Protein AF-A0AAD3TFV6-F1 (afdb_monomer)

Secondary structure (DSSP, 8-state):
-HHHHHHSPPPHHHHT-EEEEEETTT--EEEEE--SS-PPPTTT----EEEE---SS---------------------PPPS------------------

Nearest PDB structures (foldseek):
  2k2d-assembly1_A  TM=7.285E-01  e=6.520E-03  Homo sapiens

Solvent-accessible surface area (backbone atoms only — not comparable to full-atom values): 7149 Å² total; per-residue (Å²): 107,72,70,58,52,71,70,50,78,69,56,77,93,43,55,77,37,68,44,36,32,37,26,74,85,75,70,46,73,47,80,41,61,56,47,94,90,56,48,64,34,89,84,81,65,46,58,60,51,43,83,44,77,77,82,62,79,80,87,80,78,76,70,85,78,86,66,81,84,86,78,78,81,80,92,75,80,87,74,80,78,90,84,72,82,86,87,80,95,77,76,97,78,73,87,83,81,78,91,132

Structure (mmCIF, N/CA/C/O backbone):
data_AF-A0AAD3TFV6-F1
#
_entry.id   AF-A0AAD3TFV6-F1
#
loop_
_atom_site.group_PDB
_atom_site.id
_atom_site.type_symbol
_atom_site.label_atom_id
_atom_site.label_alt_id
_atom_site.label_comp_id
_atom_site.label_asym_id
_atom_site.label_entity_id
_atom_site.label_seq_id
_atom_site.pdbx_PDB_ins_code
_atom_site.Cartn_x
_atom_site.Cartn_y
_atom_site.Cartn_z
_atom_site.occupancy
_atom_site.B_iso_or_equiv
_atom_site.auth_seq_id
_atom_site.auth_comp_id
_atom_site.auth_asym_id
_atom_site.auth_atom_id
_atom_site.pdbx_PDB_model_num
ATOM 1 N N . MET A 1 1 ? -14.548 -1.322 -9.780 1.00 67.38 1 MET A N 1
ATOM 2 C CA . MET A 1 1 ? -13.723 -1.395 -8.553 1.00 67.38 1 MET A CA 1
ATOM 3 C C . MET A 1 1 ? -13.879 -0.162 -7.680 1.00 67.38 1 MET A C 1
ATOM 5 O O . MET A 1 1 ? -14.313 -0.339 -6.557 1.00 67.38 1 MET A O 1
ATOM 9 N N . ASP A 1 2 ? -13.558 1.051 -8.150 1.00 73.19 2 ASP A N 1
ATOM 10 C CA . ASP A 1 2 ? -13.646 2.266 -7.308 1.00 73.19 2 ASP A CA 1
ATOM 11 C C . ASP A 1 2 ? -15.045 2.484 -6.699 1.00 73.19 2 ASP A C 1
ATOM 13 O O . ASP A 1 2 ? -15.168 2.655 -5.494 1.00 73.19 2 ASP A O 1
ATOM 17 N N . GLU A 1 3 ? -16.095 2.362 -7.511 1.00 75.94 3 GLU A N 1
ATOM 18 C CA . GLU A 1 3 ? -17.492 2.530 -7.076 1.00 75.94 3 GLU A CA 1
ATOM 19 C C . GLU A 1 3 ? -17.934 1.489 -6.028 1.00 75.94 3 GLU A C 1
ATOM 21 O O . GLU A 1 3 ? -18.669 1.794 -5.095 1.00 75.94 3 GLU A O 1
ATOM 26 N N . GLU A 1 4 ? -17.431 0.257 -6.132 1.00 70.69 4 GLU A N 1
ATOM 27 C CA . GLU A 1 4 ? -17.739 -0.826 -5.189 1.00 70.69 4 GLU A CA 1
ATOM 28 C C . GLU A 1 4 ? -17.038 -0.607 -3.840 1.00 70.69 4 GLU A C 1
ATOM 30 O O . GLU A 1 4 ? -17.603 -0.882 -2.787 1.00 70.69 4 GLU A O 1
ATOM 35 N N . ILE A 1 5 ? -15.826 -0.045 -3.876 1.00 72.00 5 ILE A N 1
ATOM 36 C CA . ILE A 1 5 ? -15.040 0.346 -2.701 1.00 72.00 5 ILE A CA 1
ATOM 37 C C . ILE A 1 5 ? -15.729 1.474 -1.936 1.00 72.00 5 ILE A C 1
ATOM 39 O O . ILE A 1 5 ? -15.804 1.423 -0.712 1.00 72.00 5 ILE A O 1
ATOM 43 N N . GLU A 1 6 ? -16.265 2.468 -2.643 1.00 73.19 6 GLU A N 1
ATOM 44 C CA . GLU A 1 6 ? -17.029 3.557 -2.025 1.00 73.19 6 GLU A CA 1
ATOM 45 C C . GLU A 1 6 ? -18.373 3.077 -1.463 1.00 73.19 6 GLU A C 1
ATOM 47 O O . GLU A 1 6 ? -18.813 3.566 -0.423 1.00 73.19 6 GLU A O 1
ATOM 52 N N . ALA A 1 7 ? -18.998 2.084 -2.104 1.00 74.31 7 ALA A N 1
ATOM 53 C CA . ALA A 1 7 ? -20.233 1.474 -1.621 1.00 74.31 7 ALA A CA 1
ATOM 54 C C . ALA A 1 7 ? -20.020 0.593 -0.376 1.00 74.31 7 ALA A C 1
ATOM 56 O O . ALA A 1 7 ? -20.920 0.474 0.460 1.00 74.31 7 ALA A O 1
ATOM 57 N N . THR A 1 8 ? -18.839 -0.014 -0.212 1.00 74.81 8 THR A N 1
ATOM 58 C CA . THR A 1 8 ? -18.507 -0.799 0.982 1.00 74.81 8 THR A CA 1
ATOM 59 C C . THR A 1 8 ? -17.797 0.039 2.033 1.00 74.81 8 THR A C 1
ATOM 61 O O . THR A 1 8 ? -16.577 0.189 2.037 1.00 74.81 8 THR A O 1
ATOM 64 N N . PHE A 1 9 ? -18.561 0.532 3.002 1.00 71.44 9 PHE A N 1
ATOM 65 C CA . PHE A 1 9 ? -17.984 1.216 4.151 1.00 71.44 9 PHE A CA 1
ATOM 66 C C . PHE A 1 9 ? -17.068 0.284 4.954 1.00 71.44 9 PHE A C 1
ATOM 68 O O . PHE A 1 9 ? -17.493 -0.742 5.485 1.00 71.44 9 PHE A O 1
ATOM 75 N N . MET A 1 10 ? -15.803 0.680 5.097 1.00 77.06 10 MET A N 1
ATOM 76 C CA . MET A 1 10 ? -14.864 0.010 5.993 1.00 77.06 10 MET A CA 1
ATOM 77 C C . MET A 1 10 ? -15.312 0.157 7.460 1.00 77.06 10 MET A C 1
ATOM 79 O O . MET A 1 10 ? -15.557 1.297 7.891 1.00 77.06 10 MET A O 1
ATOM 83 N N . PRO A 1 11 ? -15.383 -0.950 8.232 1.00 80.25 11 PRO A N 1
ATOM 84 C CA . PRO A 1 11 ? -15.656 -0.912 9.668 1.00 80.25 11 PRO A CA 1
ATOM 85 C C . PRO A 1 11 ? -14.618 -0.062 10.412 1.00 80.25 11 PRO A C 1
ATOM 87 O O . PRO A 1 11 ? -13.456 -0.001 10.000 1.00 80.25 11 PRO A O 1
ATOM 90 N N . GLU A 1 12 ? -15.013 0.575 11.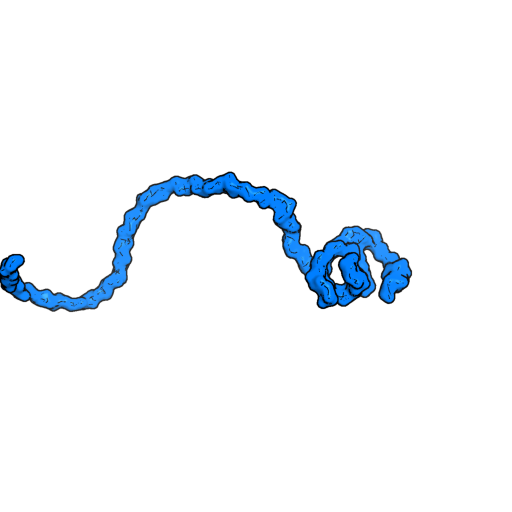515 1.00 76.56 12 GLU A N 1
ATOM 91 C CA . GLU A 1 12 ? -14.151 1.506 12.265 1.00 76.56 12 GLU A CA 1
ATOM 92 C C . GLU A 1 12 ? -12.830 0.881 12.725 1.00 76.56 12 GLU A C 1
ATOM 94 O O . GLU A 1 12 ? -11.782 1.511 12.573 1.00 76.56 12 GLU A O 1
ATOM 99 N N . ASP A 1 13 ? -12.850 -0.382 13.157 1.00 77.69 13 ASP A N 1
ATOM 100 C CA . ASP A 1 13 ? -11.657 -1.108 13.619 1.00 77.69 13 ASP A CA 1
ATOM 101 C C . ASP A 1 13 ? -10.571 -1.244 12.544 1.00 77.69 13 ASP A C 1
ATOM 103 O O . ASP A 1 13 ? -9.378 -1.350 12.834 1.00 77.69 13 ASP A O 1
ATOM 107 N N . TYR A 1 14 ? -10.977 -1.236 11.275 1.00 78.50 14 TYR A N 1
ATOM 108 C CA . TYR A 1 14 ? -10.084 -1.449 10.143 1.00 78.50 14 TYR A CA 1
ATOM 109 C C . TYR A 1 14 ? -9.832 -0.175 9.338 1.00 78.50 14 TYR A C 1
ATOM 111 O O . TYR A 1 14 ? -8.889 -0.140 8.547 1.00 78.50 14 TYR A O 1
ATOM 119 N N . ARG A 1 15 ? -10.621 0.886 9.548 1.00 78.00 15 ARG A N 1
ATOM 120 C CA . ARG A 1 15 ? -10.555 2.144 8.785 1.00 78.00 15 ARG A CA 1
ATOM 121 C C . ARG A 1 15 ? -9.183 2.818 8.855 1.00 78.00 15 ARG A C 1
ATOM 123 O O . ARG A 1 15 ? -8.757 3.448 7.892 1.00 78.00 15 ARG A O 1
ATOM 130 N N . TYR A 1 16 ? -8.470 2.649 9.966 1.00 81.69 16 TYR A N 1
ATOM 131 C CA . TYR A 1 16 ? -7.131 3.216 10.173 1.00 81.69 16 TYR A CA 1
ATOM 132 C C . TYR A 1 16 ? -6.003 2.197 10.024 1.00 81.69 16 TYR A C 1
ATOM 134 O O . TYR A 1 16 ? -4.832 2.538 10.203 1.00 81.69 16 TYR A O 1
ATOM 142 N N . LYS A 1 17 ? -6.327 0.947 9.680 1.00 85.38 17 LYS A N 1
ATOM 143 C CA . LYS A 1 17 ? -5.320 -0.083 9.462 1.00 85.38 17 LYS A CA 1
ATOM 144 C C . LYS A 1 17 ? -4.560 0.245 8.186 1.00 85.38 17 LYS A C 1
ATOM 146 O O . LYS A 1 17 ? -5.112 0.196 7.091 1.00 85.38 17 LYS A O 1
ATOM 151 N N . LYS A 1 18 ? -3.281 0.569 8.334 1.00 88.00 18 LYS A N 1
ATOM 152 C CA . LYS A 1 18 ? -2.378 0.772 7.207 1.00 88.00 18 LYS A CA 1
ATOM 153 C C . LYS A 1 18 ? -1.616 -0.499 6.894 1.00 88.00 18 LYS A C 1
ATOM 155 O O . LYS A 1 18 ? -1.280 -1.279 7.786 1.00 88.00 18 LYS A O 1
ATOM 160 N N . LEU A 1 19 ? -1.333 -0.693 5.617 1.00 89.44 19 LEU A N 1
ATOM 161 C CA . LEU A 1 19 ? -0.521 -1.796 5.137 1.00 89.44 19 LEU A CA 1
ATOM 162 C C . LEU A 1 19 ? 0.400 -1.331 4.020 1.00 89.44 19 LEU A C 1
ATOM 164 O O . LEU A 1 19 ? 0.125 -0.369 3.299 1.00 89.44 19 LEU A O 1
ATOM 168 N N . TRP A 1 20 ? 1.502 -2.054 3.886 1.00 91.56 20 TRP A N 1
ATOM 169 C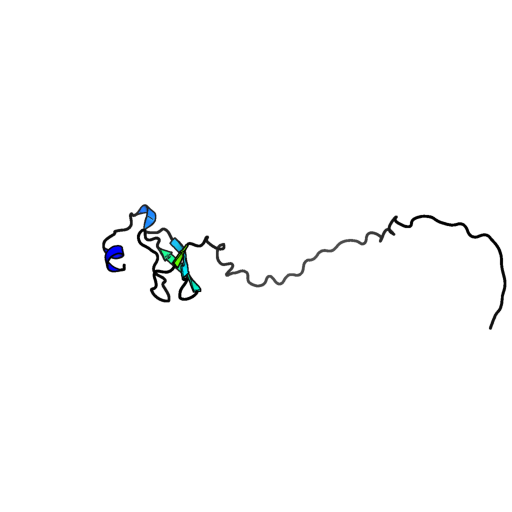 CA . TRP A 1 20 ? 2.442 -1.869 2.801 1.00 91.56 20 TRP A CA 1
ATOM 170 C C . TRP A 1 20 ? 2.023 -2.752 1.631 1.00 91.56 20 TRP A C 1
ATOM 172 O O . TRP A 1 20 ? 1.831 -3.959 1.791 1.00 91.56 20 TRP A O 1
ATOM 182 N N . ILE A 1 21 ? 1.890 -2.151 0.453 1.00 93.19 21 ILE A N 1
ATOM 183 C CA . ILE A 1 21 ? 1.678 -2.872 -0.802 1.00 93.19 21 ILE A CA 1
ATOM 184 C C . ILE A 1 21 ? 2.860 -2.694 -1.739 1.00 93.19 21 ILE A C 1
ATOM 186 O O . ILE A 1 21 ? 3.494 -1.639 -1.757 1.00 93.19 21 ILE A O 1
ATOM 190 N N . LEU A 1 22 ? 3.093 -3.703 -2.575 1.00 93.69 22 LEU A N 1
ATOM 191 C CA . LEU A 1 22 ? 3.862 -3.582 -3.808 1.00 93.69 22 LEU A CA 1
ATOM 192 C C . LEU A 1 22 ? 2.900 -3.656 -4.995 1.00 93.69 22 LEU A C 1
ATOM 194 O O . LEU A 1 22 ? 2.136 -4.614 -5.112 1.00 93.69 22 LEU A O 1
ATOM 198 N N . CYS A 1 23 ? 2.945 -2.668 -5.883 1.00 95.12 23 CYS A N 1
ATOM 199 C CA . CYS A 1 23 ? 2.205 -2.716 -7.139 1.00 95.12 23 CYS A CA 1
ATOM 200 C C . CYS A 1 23 ? 2.962 -3.536 -8.186 1.00 95.12 23 CYS A C 1
ATOM 202 O O . CYS A 1 23 ? 4.147 -3.303 -8.395 1.00 95.12 23 CYS A O 1
ATOM 204 N N . ASN A 1 24 ? 2.275 -4.451 -8.864 1.00 92.75 24 ASN A N 1
ATOM 205 C CA . ASN A 1 24 ? 2.869 -5.299 -9.897 1.00 92.75 24 ASN A CA 1
ATOM 206 C C . ASN A 1 24 ? 3.028 -4.577 -11.244 1.00 92.75 24 ASN A C 1
ATOM 208 O O . ASN A 1 24 ? 3.860 -4.985 -12.042 1.00 92.75 24 ASN A O 1
ATOM 212 N N . ASP A 1 25 ? 2.271 -3.503 -11.486 1.00 93.00 25 ASP A N 1
ATOM 213 C CA . ASP A 1 25 ? 2.324 -2.789 -12.770 1.00 93.00 25 ASP A CA 1
ATOM 214 C C . ASP A 1 25 ? 3.389 -1.687 -12.782 1.00 93.00 25 ASP A C 1
ATOM 216 O O . ASP A 1 25 ? 4.003 -1.413 -13.807 1.00 93.00 25 ASP A O 1
ATOM 220 N N . CYS A 1 26 ? 3.602 -1.022 -11.642 1.00 93.50 26 CYS A N 1
ATOM 221 C CA . CYS A 1 26 ? 4.576 0.071 -11.535 1.00 93.50 26 CYS A CA 1
ATOM 222 C C . CYS A 1 26 ? 5.732 -0.216 -10.573 1.00 93.50 26 CYS A C 1
ATOM 224 O O . CYS A 1 26 ? 6.551 0.672 -10.330 1.00 93.50 26 CYS A O 1
ATOM 226 N N . ASN A 1 27 ? 5.772 -1.416 -9.983 1.00 92.38 27 ASN A N 1
ATOM 227 C CA . ASN A 1 27 ? 6.788 -1.876 -9.029 1.00 92.38 27 ASN A CA 1
ATOM 228 C C . ASN A 1 27 ? 7.026 -0.921 -7.848 1.00 92.38 27 ASN A C 1
ATOM 230 O O . ASN A 1 27 ? 8.066 -0.968 -7.193 1.00 92.38 27 ASN A O 1
ATOM 234 N N . ALA A 1 28 ? 6.062 -0.045 -7.559 1.00 88.31 28 ALA A N 1
ATOM 235 C CA . ALA A 1 28 ? 6.157 0.909 -6.473 1.00 88.31 28 ALA A CA 1
ATOM 236 C C . ALA A 1 28 ? 5.646 0.291 -5.176 1.00 88.31 28 ALA A C 1
ATOM 238 O O . ALA A 1 28 ? 4.571 -0.313 -5.137 1.00 88.31 28 ALA A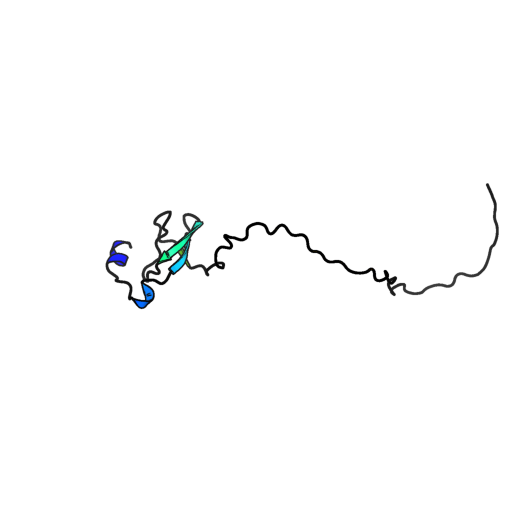 O 1
ATOM 239 N N . THR A 1 29 ? 6.408 0.510 -4.112 1.00 90.88 29 THR A N 1
ATOM 240 C CA . THR A 1 29 ? 5.990 0.207 -2.749 1.00 90.88 29 THR A CA 1
ATOM 241 C C . THR A 1 29 ? 5.317 1.436 -2.150 1.00 90.88 29 THR A C 1
ATOM 243 O O . THR A 1 29 ? 5.908 2.518 -2.139 1.00 90.88 29 THR A O 1
ATOM 246 N N . THR A 1 30 ? 4.088 1.293 -1.661 1.00 89.62 30 THR A N 1
ATOM 247 C CA . THR A 1 30 ? 3.327 2.393 -1.048 1.00 89.62 30 THR A CA 1
ATOM 248 C C . THR A 1 30 ? 2.598 1.922 0.203 1.00 89.62 30 THR A C 1
ATOM 250 O O . THR A 1 30 ? 2.128 0.787 0.253 1.00 89.62 30 THR A O 1
ATOM 253 N N . GLU A 1 31 ? 2.478 2.801 1.195 1.00 91.12 31 GLU A N 1
ATOM 254 C CA . GLU A 1 31 ? 1.603 2.594 2.351 1.00 91.12 31 GLU A CA 1
ATOM 255 C C . GLU A 1 31 ? 0.193 3.088 2.001 1.00 91.12 31 GLU A C 1
ATOM 257 O O . GLU A 1 31 ? 0.028 4.223 1.547 1.00 91.12 31 GLU A O 1
ATOM 262 N N . VAL A 1 32 ? -0.816 2.237 2.180 1.00 90.19 32 VAL A N 1
ATOM 263 C CA . VAL A 1 32 ? -2.225 2.552 1.893 1.00 90.19 32 VAL A CA 1
ATOM 264 C C . VAL A 1 32 ? -3.129 2.050 3.017 1.00 90.19 32 VAL A C 1
ATOM 266 O O . VAL A 1 32 ? -2.737 1.191 3.812 1.00 90.19 32 VAL A O 1
ATOM 269 N N . TYR A 1 33 ? -4.338 2.604 3.099 1.00 89.06 33 TYR A N 1
ATOM 270 C CA . TYR A 1 33 ? -5.366 2.108 4.012 1.00 89.06 33 TYR A CA 1
ATOM 271 C C . TYR A 1 33 ? -5.881 0.759 3.531 1.00 89.06 33 TYR A C 1
ATOM 273 O O . TYR A 1 33 ? -6.153 0.596 2.344 1.00 89.06 33 TYR A O 1
ATOM 281 N N . PHE A 1 34 ? -6.021 -0.183 4.461 1.00 87.38 34 PHE A N 1
ATOM 282 C CA . PHE A 1 34 ? -6.613 -1.480 4.191 1.00 87.38 34 PHE A CA 1
ATOM 283 C C . PHE A 1 34 ? -8.031 -1.295 3.672 1.00 87.38 34 PHE A C 1
ATOM 285 O O . PHE A 1 34 ? -8.842 -0.637 4.312 1.00 87.38 34 PHE A O 1
ATOM 292 N N . HIS A 1 35 ? -8.337 -1.915 2.543 1.00 85.56 35 HIS A N 1
ATOM 293 C CA . HIS A 1 35 ? -9.705 -2.055 2.066 1.00 85.56 35 HIS A CA 1
ATOM 294 C C . HIS A 1 35 ? -10.015 -3.511 1.706 1.00 85.56 35 HIS A C 1
ATOM 296 O O . HIS A 1 35 ? -9.209 -4.160 1.045 1.00 85.56 35 HIS A O 1
ATOM 302 N N . ILE A 1 36 ? -11.168 -4.040 2.115 1.00 82.31 36 ILE A N 1
ATOM 303 C CA . ILE A 1 36 ? -11.490 -5.472 1.956 1.00 82.31 36 ILE A CA 1
ATOM 304 C C . ILE A 1 36 ? -11.547 -5.884 0.475 1.00 82.31 36 ILE A C 1
ATOM 306 O O . ILE A 1 36 ? -11.075 -6.959 0.119 1.00 82.31 36 ILE A O 1
ATOM 310 N N . ILE A 1 37 ? -12.061 -5.007 -0.392 1.00 83.06 37 ILE A N 1
ATOM 311 C CA . ILE A 1 37 ? -12.198 -5.275 -1.835 1.00 83.06 37 ILE A CA 1
ATOM 312 C C . ILE A 1 37 ? -10.852 -5.249 -2.575 1.00 83.06 37 ILE A C 1
ATOM 314 O O . ILE A 1 37 ? -10.670 -5.958 -3.561 1.00 83.06 37 ILE A O 1
ATOM 318 N N . GLY A 1 38 ? -9.884 -4.449 -2.124 1.00 85.25 38 GLY A N 1
ATOM 319 C CA . GLY A 1 38 ? -8.605 -4.332 -2.821 1.00 85.25 38 GLY A CA 1
ATOM 320 C C . GLY A 1 38 ? -7.884 -3.019 -2.565 1.00 85.25 38 GLY A C 1
ATOM 321 O O . GLY A 1 38 ? -8.492 -2.002 -2.242 1.00 85.25 38 GLY A O 1
ATOM 322 N N . GLN A 1 39 ? -6.561 -3.048 -2.722 1.00 90.38 39 GLN A N 1
ATOM 323 C CA . GLN A 1 39 ? -5.695 -1.912 -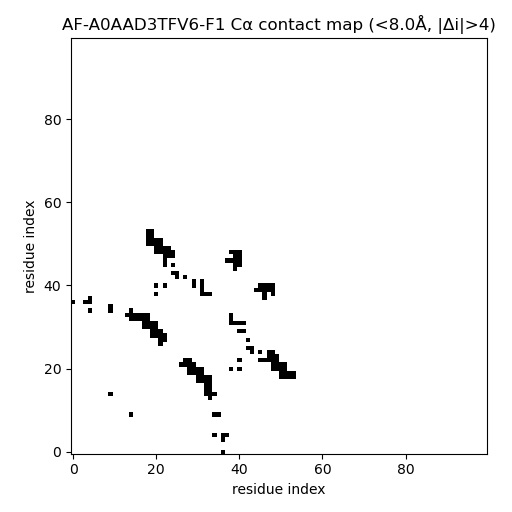2.422 1.00 90.38 39 GLN A CA 1
ATOM 324 C C . GLN A 1 39 ? -5.345 -1.167 -3.709 1.00 90.38 39 GLN A C 1
ATOM 326 O O . GLN A 1 39 ? -4.694 -1.717 -4.602 1.00 90.38 39 GLN A O 1
ATOM 331 N N . LYS A 1 40 ? -5.753 0.100 -3.804 1.00 90.38 40 LYS A N 1
ATOM 332 C CA . LYS A 1 40 ? -5.423 0.945 -4.953 1.00 90.38 40 LYS A CA 1
ATOM 333 C C . LYS A 1 40 ? -4.010 1.495 -4.813 1.00 90.38 40 LYS A C 1
ATOM 335 O O . LYS A 1 40 ? -3.688 2.169 -3.834 1.00 90.38 40 LYS A O 1
ATOM 340 N N . CYS A 1 41 ? -3.166 1.279 -5.816 1.00 91.69 41 CYS A N 1
ATOM 341 C CA . CYS A 1 41 ? -1.846 1.893 -5.851 1.00 91.69 41 CYS A CA 1
ATOM 342 C C . CYS A 1 41 ? -1.968 3.423 -5.925 1.00 91.69 41 CYS A C 1
ATOM 344 O O . CYS A 1 41 ? -2.555 3.972 -6.861 1.00 91.69 41 CYS A O 1
ATOM 346 N N . GLY A 1 42 ? -1.337 4.135 -4.986 1.00 87.81 42 GLY A N 1
ATOM 347 C CA . GLY A 1 42 ? -1.327 5.601 -4.979 1.00 87.81 42 GLY A CA 1
ATOM 348 C C . GLY A 1 42 ? -0.664 6.223 -6.216 1.00 87.81 42 GLY A C 1
ATOM 349 O O . GLY A 1 42 ? -1.042 7.332 -6.601 1.00 87.81 42 GLY A O 1
ATOM 350 N N . ARG A 1 43 ? 0.265 5.491 -6.857 1.00 90.88 43 ARG A N 1
ATOM 351 C CA . ARG A 1 43 ? 1.092 5.952 -7.984 1.00 90.88 43 ARG A CA 1
ATOM 352 C C . ARG A 1 43 ? 0.431 5.753 -9.350 1.00 90.88 43 ARG A C 1
ATOM 354 O O . ARG A 1 43 ? 0.233 6.732 -10.053 1.00 90.88 43 ARG A O 1
ATOM 361 N N . CYS A 1 44 ? 0.094 4.516 -9.725 1.00 93.00 44 CYS A N 1
ATOM 362 C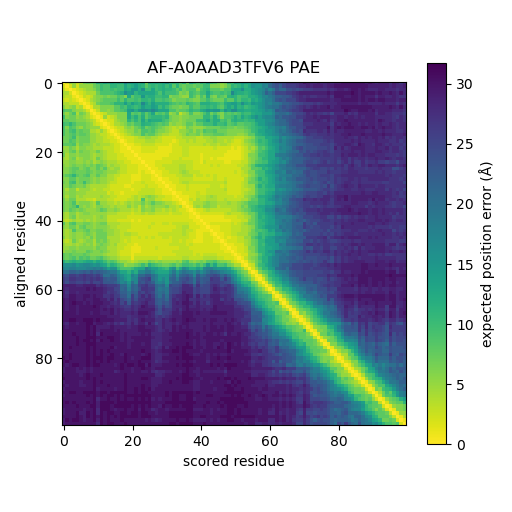 CA . CYS A 1 44 ? -0.475 4.208 -11.048 1.00 93.00 44 CYS A CA 1
ATOM 363 C C . CYS A 1 44 ? -1.989 3.961 -11.039 1.00 93.00 44 CYS A C 1
ATOM 365 O O . CYS A 1 44 ? -2.554 3.662 -12.083 1.00 93.00 44 CYS A O 1
ATOM 367 N N . LYS A 1 45 ? -2.647 4.051 -9.873 1.00 90.81 45 LYS A N 1
ATOM 368 C CA . LYS A 1 45 ? -4.090 3.803 -9.697 1.00 90.81 45 LYS A CA 1
ATOM 369 C C . LYS A 1 45 ? -4.553 2.376 -10.019 1.00 90.81 45 LYS A C 1
ATOM 371 O O . LYS A 1 45 ? -5.749 2.115 -9.938 1.00 90.81 45 LYS A O 1
ATOM 376 N N . SER A 1 46 ? -3.630 1.457 -10.302 1.00 91.31 46 SER A N 1
ATOM 377 C CA . SER A 1 46 ? -3.934 0.039 -10.479 1.00 91.31 46 SER A CA 1
ATOM 378 C C . SER A 1 46 ? -4.257 -0.658 -9.158 1.00 91.31 46 SER A C 1
ATOM 380 O O . SER A 1 46 ? -3.726 -0.307 -8.101 1.00 91.31 46 SER A O 1
ATOM 382 N N . TYR A 1 47 ? -5.093 -1.686 -9.256 1.00 90.69 47 TYR A N 1
ATOM 383 C CA . TYR A 1 47 ? -5.449 -2.615 -8.187 1.00 90.69 47 TYR A CA 1
ATOM 384 C C . TYR A 1 47 ? -4.598 -3.888 -8.179 1.00 90.69 47 TYR A C 1
ATOM 386 O O . TYR A 1 47 ? -4.692 -4.675 -7.239 1.00 90.69 47 TYR A O 1
ATOM 394 N N . ASN A 1 48 ? -3.742 -4.084 -9.188 1.00 91.88 48 ASN A N 1
ATOM 395 C CA . ASN A 1 48 ? -2.821 -5.214 -9.275 1.00 91.88 48 ASN A CA 1
ATOM 396 C C . ASN A 1 48 ? -1.664 -5.031 -8.278 1.00 91.88 48 ASN A C 1
ATOM 398 O O . ASN A 1 48 ? -0.562 -4.588 -8.618 1.00 91.88 48 ASN A O 1
ATOM 402 N N . THR A 1 49 ? -1.952 -5.283 -7.004 1.00 93.31 49 THR A N 1
ATOM 403 C CA . THR A 1 49 ? -1.047 -5.052 -5.879 1.00 93.31 49 THR A CA 1
ATOM 404 C C . THR A 1 49 ? -0.997 -6.283 -4.978 1.00 93.31 49 THR A C 1
ATOM 406 O O . THR A 1 49 ? -1.941 -7.069 -4.915 1.00 93.31 49 THR A O 1
ATOM 409 N N . ARG A 1 50 ? 0.125 -6.474 -4.279 1.00 92.62 50 ARG A N 1
ATOM 410 C CA . ARG A 1 50 ? 0.292 -7.517 -3.261 1.00 92.62 50 ARG A CA 1
ATOM 411 C C . ARG A 1 50 ? 0.656 -6.900 -1.920 1.00 92.62 50 ARG A C 1
ATOM 413 O O . ARG A 1 50 ? 1.466 -5.972 -1.870 1.00 92.62 50 ARG A O 1
ATOM 420 N N . ASN A 1 51 ? 0.104 -7.446 -0.842 1.00 92.31 51 ASN A N 1
ATOM 421 C CA . ASN A 1 51 ? 0.476 -7.049 0.511 1.00 92.31 51 ASN A CA 1
ATOM 422 C C . ASN A 1 51 ? 1.899 -7.526 0.800 1.00 92.31 51 ASN A C 1
ATOM 424 O O . ASN A 1 51 ? 2.254 -8.669 0.505 1.00 92.31 51 ASN A O 1
ATOM 428 N N . ILE A 1 52 ? 2.704 -6.659 1.397 1.00 90.25 52 ILE A N 1
ATOM 429 C CA . ILE A 1 52 ? 4.032 -7.003 1.890 1.00 90.25 52 ILE A CA 1
ATOM 430 C C . ILE A 1 52 ? 4.086 -6.730 3.390 1.00 90.25 52 ILE A C 1
ATOM 432 O O . ILE A 1 52 ? 3.414 -5.832 3.903 1.00 90.25 52 ILE A O 1
ATOM 436 N N . ALA A 1 53 ? 4.883 -7.522 4.104 1.00 83.00 53 ALA A N 1
ATOM 437 C CA . ALA A 1 53 ? 5.189 -7.202 5.487 1.00 83.00 53 ALA A CA 1
ATOM 438 C C . ALA A 1 53 ? 5.861 -5.818 5.538 1.00 83.00 53 ALA A C 1
ATOM 440 O O . ALA A 1 53 ? 6.619 -5.483 4.619 1.00 83.00 53 ALA A O 1
ATOM 441 N N . PRO A 1 54 ? 5.620 -5.016 6.589 1.00 71.56 54 PRO A N 1
ATOM 442 C CA . PRO A 1 54 ? 6.421 -3.828 6.827 1.00 71.56 54 PRO A CA 1
ATOM 443 C C . PRO A 1 54 ? 7.890 -4.261 6.881 1.00 71.56 54 PRO A C 1
ATOM 445 O O . PRO A 1 54 ? 8.281 -5.022 7.768 1.00 71.56 54 PRO A O 1
ATOM 448 N N . LEU A 1 55 ? 8.687 -3.830 5.901 1.00 64.38 55 LEU A N 1
ATOM 449 C CA . LEU A 1 55 ? 10.122 -4.105 5.822 1.00 64.38 55 LEU A CA 1
ATOM 450 C C . LEU A 1 55 ? 10.850 -3.235 6.849 1.00 64.38 55 LEU A C 1
ATOM 452 O O . LEU A 1 55 ? 11.622 -2.362 6.475 1.00 64.38 55 LEU A O 1
ATOM 456 N N . LEU A 1 56 ? 10.556 -3.452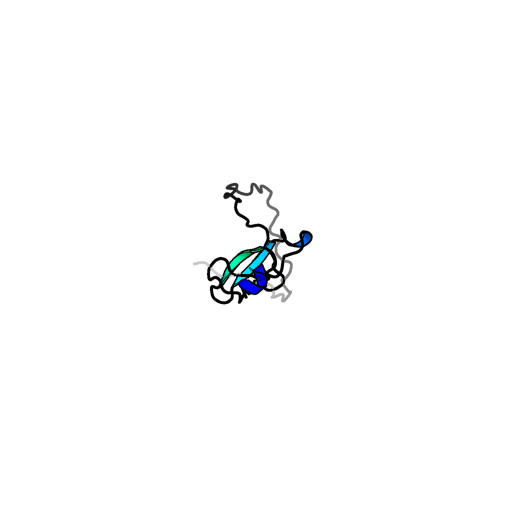 8.135 1.00 61.31 56 LEU A N 1
ATOM 457 C CA . LEU A 1 56 ? 10.986 -2.613 9.253 1.00 61.31 56 LEU A CA 1
ATOM 458 C C . LEU A 1 56 ? 10.538 -1.136 9.088 1.00 61.31 56 LEU A C 1
ATOM 460 O O . LEU A 1 56 ? 10.162 -0.688 8.002 1.00 61.31 56 LEU A O 1
ATOM 464 N N . PRO A 1 57 ? 10.489 -0.338 10.168 1.00 55.56 57 PRO A N 1
ATOM 465 C CA . PRO A 1 57 ? 10.368 1.109 10.014 1.00 55.56 57 PRO A CA 1
ATOM 466 C C . PRO A 1 57 ? 11.495 1.614 9.099 1.00 55.56 57 PRO A C 1
ATOM 468 O O . PRO A 1 57 ? 12.603 1.070 9.151 1.00 55.56 57 PRO A O 1
ATOM 471 N N . PRO A 1 58 ? 11.262 2.644 8.261 1.00 54.56 58 PRO A N 1
ATOM 472 C CA . PRO A 1 58 ? 12.344 3.221 7.487 1.00 54.56 58 PRO A CA 1
ATOM 473 C C . PRO A 1 58 ? 13.436 3.655 8.464 1.00 54.56 58 PRO A C 1
ATOM 475 O O . PRO A 1 58 ? 13.205 4.504 9.325 1.00 54.56 58 PRO A O 1
ATOM 478 N N . LEU A 1 59 ? 14.637 3.094 8.312 1.00 50.12 59 LEU A N 1
ATOM 479 C CA . LEU A 1 59 ? 15.872 3.655 8.852 1.00 50.12 59 LEU A CA 1
ATOM 480 C C . LEU A 1 59 ? 16.124 5.009 8.167 1.00 50.12 59 LEU A C 1
ATOM 482 O O . LEU A 1 59 ? 17.044 5.169 7.373 1.00 50.12 59 LEU A O 1
ATOM 486 N N . LYS A 1 60 ? 15.271 5.999 8.409 1.00 50.91 60 LYS A N 1
ATOM 487 C CA . LYS A 1 60 ? 15.477 7.382 7.994 1.00 50.91 60 LYS A CA 1
ATOM 488 C C . LYS A 1 60 ? 15.598 8.245 9.239 1.00 50.91 60 LYS A C 1
ATOM 490 O O . LYS A 1 60 ? 14.715 9.038 9.525 1.00 50.91 60 LYS A O 1
ATOM 495 N N . ALA A 1 61 ? 16.697 8.021 9.962 1.00 54.19 61 ALA A N 1
ATOM 496 C CA . ALA A 1 61 ? 17.479 9.037 10.679 1.00 54.19 61 ALA A CA 1
ATOM 497 C C . ALA A 1 61 ? 18.712 8.418 11.380 1.00 54.19 61 ALA A C 1
ATOM 499 O O . ALA A 1 61 ? 19.040 8.789 12.500 1.00 54.19 61 ALA A O 1
ATOM 500 N N . ALA A 1 62 ? 19.430 7.480 10.750 1.00 48.53 62 ALA A N 1
ATOM 501 C CA . ALA A 1 62 ? 20.822 7.255 11.137 1.00 48.53 62 ALA A CA 1
ATOM 502 C C . ALA A 1 62 ? 21.676 8.219 10.307 1.00 48.53 62 ALA A C 1
ATOM 504 O O . ALA A 1 62 ? 22.117 7.900 9.205 1.00 48.53 62 ALA A O 1
ATOM 505 N N . HIS A 1 63 ? 21.847 9.440 10.815 1.00 56.91 63 HIS A N 1
ATOM 506 C CA . HIS A 1 63 ? 23.001 10.254 10.441 1.00 56.91 63 HIS A CA 1
ATOM 507 C C . HIS A 1 63 ? 24.276 9.409 10.638 1.00 56.91 63 HIS A C 1
ATOM 509 O O . HIS A 1 63 ? 24.295 8.567 11.542 1.00 56.91 63 HIS A O 1
ATOM 515 N N . PRO A 1 64 ? 25.330 9.582 9.820 1.00 53.78 64 PRO A N 1
ATOM 516 C CA . PRO A 1 64 ? 26.539 8.787 9.966 1.00 53.78 64 PRO A CA 1
ATOM 517 C C . PRO A 1 64 ? 27.164 9.098 11.328 1.00 53.78 64 PRO A C 1
ATOM 519 O O . PRO A 1 64 ? 27.734 10.172 11.517 1.00 53.78 64 PRO A O 1
ATOM 522 N N . LEU A 1 65 ? 27.071 8.169 12.285 1.00 52.62 65 LEU A N 1
ATOM 523 C CA . LEU A 1 65 ? 27.935 8.201 13.457 1.00 52.62 65 LEU A CA 1
ATOM 524 C C . LEU A 1 65 ? 29.347 7.867 12.971 1.00 52.62 65 LEU A C 1
ATOM 526 O O . LEU A 1 65 ? 29.798 6.726 12.971 1.00 52.62 65 LEU A O 1
ATOM 530 N N . SER A 1 66 ? 30.027 8.912 12.511 1.00 56.97 66 SER A N 1
ATOM 531 C CA . SER A 1 66 ? 31.456 9.073 12.693 1.00 56.97 66 SER A CA 1
ATOM 532 C C . SER A 1 66 ? 31.758 8.865 14.176 1.00 56.97 66 SER A C 1
ATOM 534 O O . SER A 1 66 ? 31.616 9.783 14.980 1.00 56.97 66 SER A O 1
ATOM 536 N N . SER A 1 67 ? 32.192 7.667 14.532 1.00 51.78 67 SER A N 1
ATOM 537 C CA . SER A 1 67 ? 33.161 7.469 15.603 1.00 51.78 67 SER A CA 1
ATOM 538 C C . SER A 1 67 ? 33.728 6.067 15.463 1.00 51.78 67 SER A C 1
ATOM 540 O O . SER A 1 67 ? 33.045 5.072 15.694 1.00 51.78 67 SER A O 1
ATOM 542 N N . SER A 1 68 ? 34.982 6.019 15.034 1.00 58.47 68 SER A N 1
ATOM 543 C CA . SER A 1 68 ? 35.898 4.888 15.107 1.00 58.47 68 SER A CA 1
ATOM 544 C C . SER A 1 68 ? 35.681 4.036 16.368 1.00 58.47 68 SER A C 1
ATOM 546 O O . SER A 1 68 ? 35.453 4.604 17.436 1.00 58.47 68 SER A O 1
ATOM 548 N N . PRO A 1 69 ? 35.838 2.704 16.319 1.00 58.06 69 PRO A N 1
ATOM 549 C CA . PRO A 1 69 ? 35.944 1.916 17.541 1.00 58.06 69 PRO A CA 1
ATOM 550 C C . PRO A 1 69 ? 37.264 2.249 18.264 1.00 58.06 69 PRO A C 1
ATOM 552 O O . PRO A 1 69 ? 38.325 2.080 17.656 1.00 58.06 69 PRO A O 1
ATOM 555 N N . PRO A 1 70 ? 37.271 2.649 19.550 1.00 58.88 70 PRO A N 1
ATOM 556 C CA . PRO A 1 70 ? 38.470 2.605 20.367 1.00 58.88 70 PRO A CA 1
ATOM 557 C C . PRO A 1 70 ? 38.555 1.214 21.005 1.00 58.88 70 PRO A C 1
ATOM 559 O O . PRO A 1 70 ? 38.364 1.057 22.207 1.00 58.88 70 PRO A O 1
ATOM 562 N N . TYR A 1 71 ? 38.829 0.178 20.211 1.00 53.38 71 TYR A N 1
ATOM 563 C CA . TYR A 1 71 ? 39.313 -1.073 20.793 1.00 53.38 71 TYR A CA 1
ATOM 564 C C . TYR A 1 71 ? 40.824 -0.961 20.957 1.00 53.38 71 TYR A C 1
ATOM 566 O O . TYR A 1 71 ? 41.610 -1.326 20.086 1.00 53.38 71 TYR A O 1
ATOM 574 N N . GLY A 1 72 ? 41.219 -0.408 22.103 1.00 46.69 72 GLY A N 1
ATOM 575 C CA . GLY A 1 72 ? 42.503 -0.743 22.689 1.00 46.69 72 GLY A CA 1
ATOM 576 C C . GLY A 1 72 ? 42.533 -2.226 2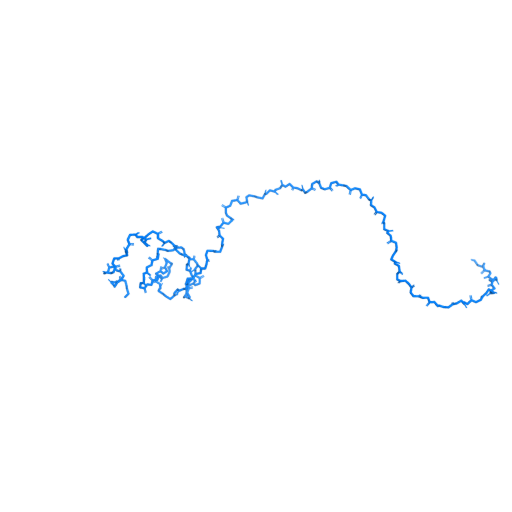3.056 1.00 46.69 72 GLY A C 1
ATOM 577 O O . GLY A 1 72 ? 41.498 -2.823 23.350 1.00 46.69 72 GLY A O 1
ATOM 578 N N . GLY A 1 73 ? 43.733 -2.799 23.093 1.00 45.22 73 GLY A N 1
ATOM 579 C CA . GLY A 1 73 ? 43.960 -3.961 23.941 1.00 45.22 73 GLY A CA 1
ATOM 580 C C . GLY A 1 73 ? 44.812 -5.078 23.358 1.00 45.22 73 GLY A C 1
ATOM 581 O O . GLY A 1 73 ? 44.298 -6.031 22.798 1.00 45.22 73 GLY A O 1
ATOM 582 N N . VAL A 1 74 ? 46.102 -4.982 23.680 1.00 53.94 74 VAL A N 1
ATOM 583 C CA . VAL A 1 74 ? 46.965 -6.071 24.166 1.00 53.94 74 VAL A CA 1
ATOM 584 C C . VAL A 1 74 ? 47.290 -7.218 23.202 1.00 53.94 74 VAL A C 1
ATOM 586 O O . VAL A 1 74 ? 46.501 -8.116 22.924 1.00 53.94 74 VAL A O 1
ATOM 589 N N . GLY A 1 75 ? 48.559 -7.247 22.790 1.00 53.97 75 GLY A N 1
ATOM 590 C CA . GLY A 1 75 ? 49.154 -8.413 22.163 1.00 53.97 75 GLY A CA 1
ATOM 591 C C . GLY A 1 75 ? 49.054 -9.650 23.053 1.00 53.97 75 GLY A C 1
ATOM 592 O O . GLY A 1 75 ? 49.436 -9.639 24.221 1.00 53.97 75 GLY A O 1
ATOM 593 N N . THR A 1 76 ? 48.638 -10.753 22.451 1.00 52.72 76 THR A N 1
ATOM 594 C CA . THR A 1 76 ? 48.981 -12.090 22.916 1.00 52.72 76 THR A CA 1
ATOM 595 C C . THR A 1 76 ? 49.597 -12.856 21.754 1.00 52.72 76 THR A C 1
ATOM 597 O O . THR A 1 76 ? 49.367 -12.590 20.576 1.00 52.72 76 THR A O 1
ATOM 600 N N . LYS A 1 77 ? 50.564 -13.681 22.121 1.00 55.00 77 LYS A N 1
ATOM 601 C CA . LYS A 1 77 ? 51.625 -14.226 21.286 1.00 55.00 77 LYS A CA 1
ATOM 602 C C . LYS A 1 77 ? 51.026 -15.084 20.162 1.00 55.00 77 LYS A C 1
ATOM 604 O O . LYS A 1 77 ? 50.137 -15.887 20.424 1.00 55.00 77 LYS A O 1
ATOM 609 N N . ARG A 1 78 ? 51.554 -14.977 18.935 1.00 49.09 78 ARG A N 1
ATOM 610 C CA . ARG A 1 78 ? 51.347 -16.010 17.907 1.00 49.09 78 ARG A CA 1
ATOM 611 C C . ARG A 1 78 ? 51.909 -17.322 18.456 1.00 49.09 78 ARG A C 1
ATOM 613 O O . ARG A 1 78 ? 53.126 -17.479 18.513 1.00 49.09 78 ARG A O 1
ATOM 620 N N . GLN A 1 79 ? 51.043 -18.222 18.906 1.00 54.91 79 GLN A N 1
ATOM 621 C CA . GLN A 1 79 ? 51.426 -19.609 19.130 1.00 54.91 79 GLN A CA 1
ATOM 622 C C . GLN A 1 79 ? 51.638 -20.269 17.759 1.00 54.91 79 GLN A C 1
ATOM 624 O O . GLN A 1 79 ? 50.764 -20.141 16.899 1.00 54.91 79 GLN A O 1
ATOM 629 N N . PRO A 1 80 ? 52.780 -20.928 17.505 1.00 54.12 80 PRO A N 1
ATOM 630 C CA . PRO A 1 80 ? 52.940 -21.730 16.304 1.00 54.12 80 PRO A CA 1
ATOM 631 C C . PRO A 1 80 ? 52.074 -22.994 16.397 1.00 54.12 80 PRO A C 1
ATOM 633 O O . PRO A 1 80 ? 51.990 -23.638 17.442 1.00 54.12 80 PRO A O 1
ATOM 636 N N . SER A 1 81 ? 51.403 -23.306 15.291 1.00 58.41 81 SER A N 1
ATOM 637 C CA . SER A 1 81 ? 50.427 -24.385 15.150 1.00 58.41 81 SER A CA 1
ATOM 638 C C . SER A 1 81 ? 51.008 -25.778 15.479 1.00 58.41 81 SER A C 1
ATOM 640 O O . SER A 1 81 ? 52.142 -26.050 15.085 1.00 58.41 81 SER A O 1
ATOM 642 N N . PRO A 1 82 ? 50.244 -26.707 16.099 1.00 56.00 82 PRO A N 1
ATOM 643 C CA . PRO A 1 82 ? 50.740 -28.033 16.510 1.00 56.00 82 PRO A CA 1
ATOM 644 C C . PRO A 1 82 ? 50.781 -29.106 15.407 1.00 56.00 82 PRO A C 1
ATOM 646 O O . PRO A 1 82 ? 51.022 -30.273 15.701 1.00 56.00 82 PRO A O 1
ATOM 649 N N . TRP A 1 83 ? 50.517 -28.758 14.147 1.00 51.84 83 TRP A N 1
ATOM 650 C CA . TRP A 1 83 ? 50.332 -29.740 13.076 1.00 51.84 83 TRP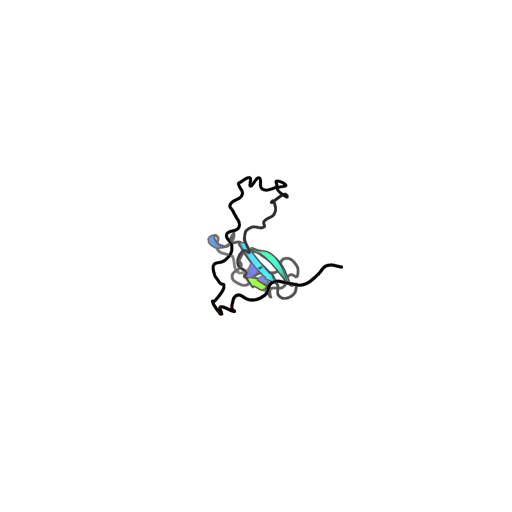 A CA 1
ATOM 651 C C . TRP A 1 83 ? 51.526 -29.776 12.123 1.00 51.84 83 TRP A C 1
ATOM 653 O O . TRP A 1 83 ? 51.430 -29.360 10.972 1.00 51.84 83 TRP A O 1
ATOM 663 N N . HIS A 1 84 ? 52.648 -30.314 12.600 1.00 55.69 84 HIS A N 1
ATOM 664 C CA . HIS A 1 84 ? 53.615 -30.964 11.718 1.00 55.69 84 HIS A CA 1
ATOM 665 C C . HIS A 1 84 ? 53.603 -32.468 12.016 1.00 55.69 84 HIS A C 1
ATOM 667 O O . HIS A 1 84 ? 53.920 -32.860 13.142 1.00 55.69 84 HIS A O 1
ATOM 673 N N . PRO A 1 85 ? 53.206 -33.318 11.052 1.00 57.03 85 PRO A N 1
ATOM 674 C CA . PRO A 1 85 ? 53.366 -34.758 11.183 1.00 57.03 85 PRO A CA 1
ATOM 675 C C . PRO A 1 85 ? 54.858 -35.148 11.159 1.00 57.03 85 PRO A C 1
ATOM 677 O O . PRO A 1 85 ? 55.682 -34.410 10.612 1.00 57.03 85 PRO A O 1
ATOM 680 N N . PRO A 1 86 ? 55.218 -36.289 11.775 1.00 53.81 86 PRO A N 1
ATOM 681 C CA . PRO A 1 86 ? 56.601 -36.721 11.930 1.00 53.81 86 PRO A CA 1
ATOM 682 C C . PRO A 1 86 ? 57.152 -37.315 10.623 1.00 53.81 86 PRO A C 1
ATOM 684 O O . PRO A 1 86 ? 56.384 -37.624 9.720 1.00 53.81 86 PRO A O 1
ATOM 687 N N . PHE A 1 87 ? 58.475 -37.520 10.600 1.00 44.62 87 PHE A N 1
ATOM 688 C CA . PHE A 1 87 ? 59.298 -38.387 9.731 1.00 44.62 87 PHE A CA 1
ATOM 689 C C . PHE A 1 87 ? 60.290 -37.659 8.801 1.00 44.62 87 PHE A C 1
ATOM 691 O O . PHE A 1 87 ? 59.940 -36.644 8.207 1.00 44.62 87 PHE A O 1
ATOM 698 N N . PRO A 1 88 ? 61.481 -38.237 8.535 1.00 47.97 88 PRO A N 1
ATOM 699 C CA . PRO A 1 88 ? 62.262 -39.192 9.322 1.00 47.97 88 PRO A CA 1
ATOM 700 C C . PRO A 1 88 ? 63.683 -38.681 9.630 1.00 47.97 88 PRO A C 1
ATOM 702 O O . PRO A 1 88 ? 64.209 -37.745 9.035 1.00 47.97 88 PRO A O 1
ATOM 705 N N . ILE A 1 89 ? 64.300 -39.346 10.598 1.00 54.62 89 ILE A N 1
ATOM 706 C CA . ILE A 1 89 ? 65.651 -39.117 11.099 1.00 54.62 89 ILE A CA 1
ATOM 707 C C . ILE A 1 89 ? 66.638 -39.499 9.984 1.00 54.62 89 ILE A C 1
ATOM 709 O O . ILE A 1 89 ? 66.842 -40.683 9.725 1.00 54.62 89 ILE A O 1
ATOM 713 N N . ALA A 1 90 ? 67.231 -38.513 9.309 1.00 50.16 90 ALA A N 1
ATOM 714 C CA . ALA A 1 90 ? 68.403 -38.717 8.464 1.00 50.16 90 ALA A CA 1
ATOM 715 C C . ALA A 1 90 ? 69.657 -38.266 9.225 1.00 50.16 90 ALA A C 1
ATOM 717 O O . ALA A 1 90 ? 69.660 -37.270 9.944 1.00 50.16 90 ALA A O 1
ATOM 718 N N . ASN A 1 91 ? 70.674 -39.106 9.112 1.00 50.44 91 ASN A N 1
ATOM 719 C CA . ASN A 1 91 ? 71.756 -39.332 10.055 1.00 50.44 91 ASN A CA 1
ATOM 720 C C . ASN A 1 91 ? 72.878 -38.277 9.983 1.00 50.44 91 ASN A C 1
ATOM 722 O O . ASN A 1 91 ? 73.031 -37.554 9.005 1.00 50.44 91 ASN A O 1
ATOM 726 N N . MET A 1 92 ? 73.678 -38.237 11.044 1.00 50.38 92 MET A N 1
ATOM 727 C CA . MET A 1 92 ? 74.804 -37.341 11.300 1.00 50.38 92 MET A CA 1
ATOM 728 C C . MET A 1 92 ? 76.037 -37.700 10.441 1.00 50.38 92 MET A C 1
ATOM 730 O O . MET A 1 92 ? 76.749 -38.637 10.779 1.00 50.38 92 MET A O 1
ATOM 734 N N . ALA A 1 93 ? 76.285 -36.967 9.348 1.00 43.72 93 ALA A 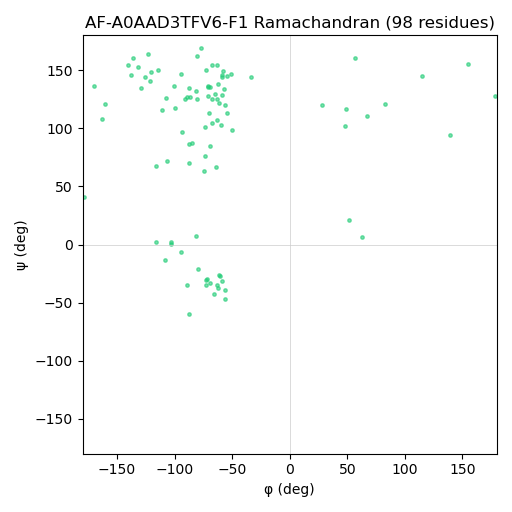N 1
ATOM 735 C CA . ALA A 1 93 ? 77.534 -36.871 8.555 1.00 43.72 93 ALA A CA 1
ATOM 736 C C . ALA A 1 93 ? 77.220 -35.904 7.391 1.00 43.72 93 ALA A C 1
ATOM 738 O O . ALA A 1 93 ? 76.187 -36.061 6.761 1.00 43.72 93 ALA A O 1
ATOM 739 N N . GLU A 1 94 ? 77.910 -34.826 7.034 1.00 48.72 94 GLU A N 1
ATOM 740 C CA . GLU A 1 94 ? 79.298 -34.377 7.105 1.00 48.72 94 GLU A CA 1
ATOM 741 C C . GLU A 1 94 ? 79.215 -32.842 6.938 1.00 48.72 94 GLU A C 1
ATOM 743 O O . GLU A 1 94 ? 78.551 -32.329 6.044 1.00 48.72 94 GLU A O 1
ATOM 748 N N . ALA A 1 95 ? 79.680 -32.022 7.878 1.00 46.12 95 ALA A N 1
ATOM 749 C CA . ALA A 1 95 ? 81.035 -31.480 7.871 1.00 46.12 95 ALA A CA 1
ATOM 750 C C . ALA A 1 95 ? 81.665 -31.323 6.468 1.00 46.12 95 ALA A C 1
ATOM 752 O O . ALA A 1 95 ? 82.022 -32.303 5.828 1.00 46.12 95 ALA A O 1
ATOM 753 N N . LYS A 1 96 ? 82.008 -30.068 6.133 1.00 50.62 96 LYS A N 1
ATOM 754 C CA . LYS A 1 96 ? 82.848 -29.613 5.001 1.00 50.62 96 LYS A CA 1
ATOM 755 C C . LYS A 1 96 ? 82.050 -29.503 3.688 1.00 50.62 96 LYS A C 1
ATOM 757 O O . LYS A 1 96 ? 81.554 -30.481 3.165 1.00 50.62 96 LYS A O 1
ATOM 762 N N . ARG A 1 97 ? 81.974 -28.329 3.054 1.00 52.53 97 ARG A N 1
ATOM 763 C CA . ARG A 1 97 ? 83.154 -27.722 2.424 1.00 52.53 97 ARG A CA 1
ATOM 764 C C . ARG A 1 97 ? 82.915 -26.272 1.957 1.00 52.53 97 ARG A C 1
ATOM 766 O O . ARG A 1 97 ? 81.909 -26.001 1.325 1.00 52.53 97 ARG A O 1
ATOM 773 N N . CYS A 1 98 ? 83.924 -25.436 2.239 1.00 46.94 98 CYS A N 1
ATOM 774 C CA . CYS A 1 98 ? 84.437 -24.250 1.522 1.00 46.94 98 CYS A CA 1
ATOM 775 C C . CYS A 1 98 ? 83.456 -23.163 1.041 1.00 46.94 98 CYS A C 1
ATOM 777 O O . CYS A 1 98 ? 82.600 -23.409 0.208 1.00 46.94 98 CYS A O 1
ATOM 779 N N . LYS A 1 99 ? 83.558 -21.924 1.547 1.00 48.88 99 LYS A N 1
ATOM 780 C CA . LYS A 1 99 ? 84.504 -20.876 1.085 1.00 48.88 99 LYS A CA 1
ATOM 781 C C . LYS A 1 99 ? 84.509 -20.706 -0.441 1.00 48.88 99 LYS A C 1
ATOM 783 O O . LYS A 1 99 ? 85.197 -21.459 -1.125 1.00 48.88 99 LYS A O 1
ATOM 788 N N . MET A 1 100 ? 83.826 -19.655 -0.889 1.00 51.06 100 MET A N 1
ATOM 789 C CA . MET A 1 100 ? 84.300 -18.689 -1.880 1.00 51.06 100 MET A CA 1
ATOM 790 C C . MET A 1 100 ? 83.873 -17.305 -1.395 1.00 51.06 100 MET A C 1
ATOM 792 O O . MET A 1 100 ? 82.726 -17.215 -0.900 1.00 51.06 100 MET A O 1
#

Organism: Nepenthes gracilis (NCBI:txid150966)

Mean predicted aligned error: 18.42 Å

pLDDT: mean 70.31, std 17.45, range [43.72, 95.12]

Radius of gyration: 35.4 Å; Cα contacts (8 Å, |Δi|>4): 92; chains: 1; bounding box: 105×50×37 Å

Sequence (100 aa):
MDEEIEATFMPEDYRYKKLWILCNDCNATTEVYFHIIGQKCGRCKSYNTRNIAPLLPPLKAAHPLSSSPPYGGVGTKRQPSPWHPPFPIANMAEAKRCKM

InterPro domains:
  IPR039512 RCHY1, zinc-ribbon [PF14599] (1-50)

Foldseek 3Di:
DVVVQVVDDDDPVQQPPWFWKQAPVPRDIDIDRDTPVATQDPPPRDRRIDTDHPPPDPPPPPDDPPDDDPPDDDDDDPDPDPDDDDDDDDDDDDDDDDDD